Protein AF-A0A7X8ZUC7-F1 (afdb_monomer_lite)

Structure (mmCIF, N/CA/C/O backbone):
data_AF-A0A7X8ZUC7-F1
#
_entry.id   AF-A0A7X8ZUC7-F1
#
loop_
_atom_site.group_PDB
_atom_site.id
_atom_site.type_symbol
_atom_site.label_atom_id
_atom_site.label_alt_id
_atom_site.label_comp_id
_atom_site.label_asym_id
_atom_site.label_entity_id
_atom_site.label_seq_id
_atom_site.pdbx_PDB_ins_code
_atom_site.Cartn_x
_atom_site.Cartn_y
_atom_site.Cartn_z
_atom_site.occupancy
_atom_site.B_iso_or_equiv
_atom_site.auth_seq_id
_atom_site.auth_comp_id
_atom_site.auth_asym_id
_atom_site.auth_atom_id
_atom_site.pdbx_PDB_model_num
ATOM 1 N N . LYS A 1 1 ? 11.371 -8.225 -15.916 1.00 57.78 1 LYS A N 1
ATOM 2 C CA . LYS A 1 1 ? 12.198 -7.091 -16.397 1.00 57.78 1 LYS A CA 1
ATOM 3 C C . LYS A 1 1 ? 12.063 -5.988 -15.368 1.00 57.78 1 LYS A C 1
ATOM 5 O O . LYS A 1 1 ? 10.936 -5.688 -15.009 1.00 57.78 1 LYS A O 1
ATOM 10 N N . GLU A 1 2 ? 13.163 -5.455 -14.854 1.00 75.69 2 GLU A N 1
ATOM 11 C CA .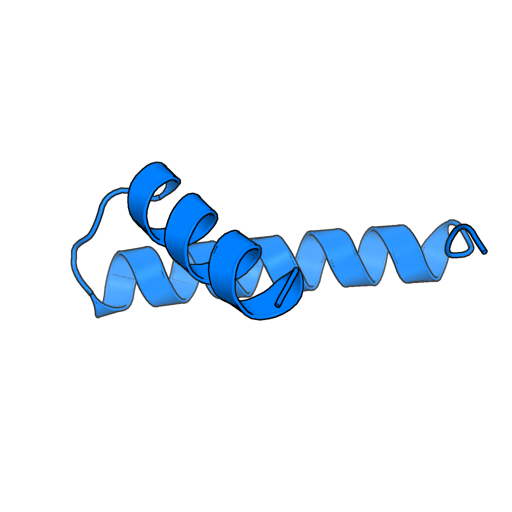 GLU A 1 2 ? 13.094 -4.303 -13.955 1.00 75.69 2 GLU A CA 1
ATOM 12 C C . GLU A 1 2 ? 12.590 -3.069 -14.707 1.00 75.69 2 GLU A C 1
ATOM 14 O O . GLU A 1 2 ? 12.970 -2.850 -15.859 1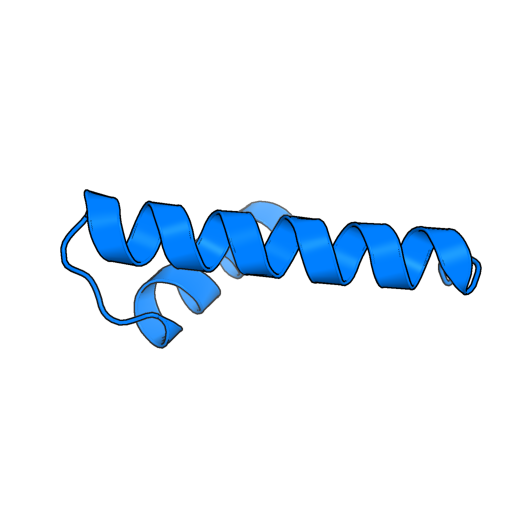.00 75.69 2 GLU A O 1
ATOM 19 N N . LEU A 1 3 ? 11.737 -2.277 -14.053 1.00 80.69 3 LEU A N 1
ATOM 20 C CA . LEU A 1 3 ? 11.277 -1.005 -14.600 1.00 80.69 3 LEU A CA 1
ATOM 21 C C . LEU A 1 3 ? 12.470 -0.038 -14.747 1.00 80.69 3 LEU A C 1
ATOM 23 O O . LEU A 1 3 ? 13.277 0.065 -13.811 1.00 80.69 3 LEU A O 1
ATOM 27 N N . PRO A 1 4 ? 12.569 0.700 -15.870 1.00 92.94 4 PRO A N 1
ATOM 28 C CA . PRO A 1 4 ? 13.427 1.872 -16.002 1.00 92.94 4 PRO A CA 1
ATOM 29 C C . PRO A 1 4 ? 13.249 2.844 -14.829 1.00 92.94 4 PRO A C 1
ATOM 31 O O . PRO A 1 4 ? 12.170 2.949 -14.251 1.00 92.94 4 PRO A O 1
ATOM 34 N N . VAL A 1 5 ? 14.292 3.612 -14.498 1.00 92.25 5 VAL A N 1
ATOM 35 C CA . VAL A 1 5 ? 14.310 4.500 -13.314 1.00 92.25 5 VAL A CA 1
ATOM 36 C C . VAL A 1 5 ? 13.101 5.440 -13.226 1.00 92.25 5 VAL A C 1
ATOM 38 O O . VAL A 1 5 ? 12.582 5.668 -12.136 1.00 92.25 5 VAL A O 1
ATOM 41 N N . GLN A 1 6 ? 12.652 5.993 -14.355 1.00 92.50 6 GLN A N 1
ATOM 42 C CA . GLN A 1 6 ? 11.511 6.912 -14.385 1.00 92.50 6 GLN A CA 1
ATOM 43 C C . GLN A 1 6 ? 10.190 6.182 -14.135 1.00 92.50 6 GLN A C 1
ATOM 45 O O . GLN A 1 6 ? 9.369 6.655 -13.354 1.00 92.50 6 GLN A O 1
ATOM 50 N N . GLU A 1 7 ? 10.019 5.009 -14.740 1.00 93.25 7 GLU A N 1
ATOM 51 C CA . GLU A 1 7 ? 8.832 4.176 -14.559 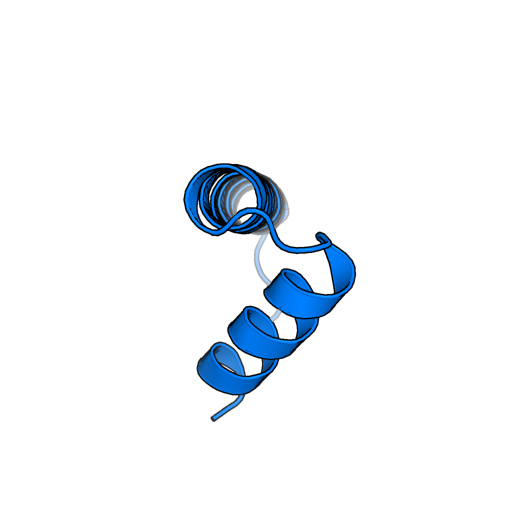1.00 93.25 7 GLU A CA 1
ATOM 52 C C . GLU A 1 7 ? 8.748 3.632 -13.131 1.00 93.25 7 GLU A C 1
ATOM 54 O O . GLU A 1 7 ? 7.672 3.638 -12.543 1.00 93.25 7 GLU A O 1
ATOM 59 N N . ARG A 1 8 ? 9.884 3.258 -12.526 1.00 93.38 8 ARG A N 1
ATOM 60 C CA . ARG A 1 8 ? 9.941 2.851 -11.116 1.00 93.38 8 ARG A CA 1
ATOM 61 C C . ARG A 1 8 ? 9.515 3.986 -10.186 1.00 93.38 8 ARG A C 1
ATOM 63 O O . ARG A 1 8 ? 8.650 3.787 -9.348 1.00 93.38 8 ARG A O 1
ATOM 70 N N . LYS A 1 9 ? 10.053 5.196 -10.378 1.00 95.19 9 LYS A N 1
ATOM 71 C CA . LYS A 1 9 ? 9.649 6.370 -9.581 1.00 95.19 9 LYS A CA 1
ATOM 72 C C . LYS A 1 9 ? 8.161 6.683 -9.715 1.00 95.19 9 LYS A C 1
ATOM 74 O O . LYS A 1 9 ? 7.522 7.038 -8.725 1.00 95.19 9 LYS A O 1
ATOM 79 N N . LEU A 1 10 ? 7.625 6.585 -10.931 1.00 96.06 10 LEU A N 1
ATOM 80 C CA . LEU A 1 10 ? 6.202 6.793 -11.181 1.00 96.06 10 LEU A CA 1
ATOM 81 C C . LEU A 1 10 ? 5.361 5.732 -10.464 1.00 96.06 10 LEU A C 1
ATOM 83 O O . LEU A 1 10 ? 4.402 6.086 -9.783 1.00 96.06 10 LEU A O 1
ATOM 87 N N . TYR A 1 11 ? 5.756 4.463 -10.572 1.00 94.69 11 TYR A N 1
ATOM 88 C CA . TYR A 1 11 ? 5.112 3.347 -9.888 1.00 94.69 11 TYR A CA 1
ATOM 89 C C . TYR A 1 11 ? 5.113 3.538 -8.368 1.00 94.69 11 TYR A C 1
ATOM 91 O O . TYR A 1 11 ? 4.050 3.515 -7.758 1.00 94.69 11 TYR A O 1
ATOM 99 N N . ASP A 1 12 ? 6.271 3.822 -7.767 1.00 95.00 12 ASP A N 1
ATOM 100 C CA . ASP A 1 12 ? 6.400 4.008 -6.317 1.00 95.00 12 ASP A CA 1
ATOM 101 C C . ASP A 1 12 ? 5.543 5.185 -5.822 1.00 95.00 12 ASP A C 1
ATOM 103 O O . ASP A 1 12 ? 4.906 5.115 -4.770 1.00 95.00 12 ASP A O 1
ATOM 107 N N . THR A 1 13 ? 5.480 6.266 -6.606 1.00 97.50 13 THR A N 1
ATOM 108 C CA . THR A 1 13 ? 4.640 7.431 -6.293 1.00 97.50 13 THR A CA 1
ATOM 109 C C . THR A 1 13 ? 3.156 7.076 -6.355 1.00 97.50 13 THR A C 1
ATOM 111 O O . THR A 1 13 ? 2.411 7.415 -5.437 1.00 97.50 13 THR A O 1
ATOM 114 N N . ALA A 1 14 ? 2.724 6.384 -7.411 1.00 97.06 14 ALA A N 1
ATOM 115 C CA . ALA A 1 14 ? 1.336 5.965 -7.577 1.00 97.06 14 ALA A CA 1
ATOM 116 C C . ALA A 1 14 ? 0.908 4.968 -6.490 1.00 97.06 14 ALA A C 1
ATOM 118 O O . ALA A 1 14 ? -0.171 5.111 -5.919 1.00 97.06 14 ALA A O 1
ATOM 119 N N . LEU A 1 15 ? 1.773 4.007 -6.157 1.00 96.06 15 LEU A N 1
ATOM 120 C CA . LEU A 1 15 ? 1.534 3.024 -5.104 1.00 96.06 15 LEU A CA 1
ATOM 121 C C . LEU A 1 15 ? 1.388 3.698 -3.737 1.00 96.06 15 LEU A C 1
ATOM 123 O O . LEU A 1 15 ? 0.455 3.386 -3.000 1.00 96.06 15 LEU A O 1
ATOM 127 N N . ARG A 1 16 ? 2.253 4.672 -3.423 1.00 97.00 16 ARG A N 1
ATOM 128 C CA . ARG A 1 16 ? 2.139 5.448 -2.183 1.00 97.00 16 ARG A CA 1
ATOM 129 C C . ARG A 1 16 ? 0.813 6.199 -2.109 1.00 97.00 16 ARG A C 1
ATOM 131 O O . ARG A 1 16 ? 0.151 6.143 -1.084 1.00 97.00 16 ARG A O 1
ATOM 138 N N . LEU A 1 17 ? 0.414 6.880 -3.186 1.00 97.94 17 LEU A N 1
ATOM 139 C CA . LEU A 1 17 ? -0.863 7.601 -3.222 1.00 97.94 17 LEU A CA 1
ATOM 140 C C . LEU A 1 17 ? -2.050 6.655 -3.019 1.00 97.94 17 LEU A C 1
ATOM 142 O O . LEU A 1 17 ? -2.940 6.963 -2.238 1.00 97.94 17 LEU A O 1
ATOM 146 N N . LEU A 1 18 ? -2.039 5.485 -3.660 1.00 97.00 18 LEU A N 1
ATOM 147 C CA . LEU A 1 18 ? -3.083 4.478 -3.481 1.00 97.00 18 LEU A CA 1
ATOM 148 C C . LEU A 1 18 ? -3.207 4.037 -2.015 1.00 97.00 18 LEU A C 1
ATOM 150 O O . LEU A 1 18 ? -4.308 4.026 -1.470 1.00 97.00 18 LEU A O 1
ATOM 154 N N . ILE A 1 19 ? -2.087 3.689 -1.376 1.00 97.69 19 ILE A N 1
ATOM 155 C CA . ILE A 1 19 ? -2.067 3.259 0.029 1.00 97.69 19 ILE A CA 1
ATOM 156 C C . ILE A 1 19 ? -2.583 4.375 0.942 1.00 97.69 19 ILE A C 1
ATOM 158 O O . ILE A 1 19 ? -3.393 4.115 1.832 1.00 97.69 19 ILE A O 1
ATOM 162 N N . ASP A 1 20 ? -2.142 5.611 0.709 1.00 97.75 20 ASP A N 1
ATOM 163 C CA . ASP A 1 20 ? -2.512 6.776 1.511 1.00 97.75 20 ASP A CA 1
ATOM 164 C C . ASP A 1 20 ? -4.017 7.056 1.433 1.00 97.75 20 ASP A C 1
ATOM 166 O O . ASP A 1 20 ? -4.683 7.138 2.465 1.00 97.75 20 ASP A O 1
ATOM 170 N N . GLU A 1 21 ? -4.564 7.139 0.220 1.00 98.12 21 GLU A N 1
ATOM 171 C CA . GLU A 1 21 ? -5.983 7.427 -0.009 1.00 98.12 21 GLU A CA 1
ATOM 172 C C . GLU A 1 21 ? -6.883 6.305 0.521 1.00 98.12 21 GLU A C 1
ATOM 174 O O . GLU A 1 21 ? -7.926 6.568 1.124 1.00 98.12 21 GLU A O 1
ATOM 179 N N . CYS A 1 22 ? -6.472 5.043 0.363 1.00 97.12 22 CYS A N 1
ATOM 180 C CA . CYS A 1 22 ? -7.199 3.906 0.921 1.00 97.12 22 CYS A CA 1
ATOM 181 C C . CYS A 1 22 ? -7.142 3.874 2.453 1.00 97.12 22 CYS A C 1
ATOM 183 O O . CYS A 1 22 ? -8.155 3.580 3.082 1.00 97.12 22 CYS A O 1
ATOM 185 N N . SER A 1 23 ? -5.996 4.192 3.061 1.00 98.06 23 SER A N 1
ATOM 186 C CA . SER A 1 23 ? -5.852 4.266 4.521 1.00 98.06 23 SER A CA 1
ATOM 187 C C . SER A 1 23 ? -6.767 5.334 5.115 1.00 98.06 23 SER A C 1
ATOM 189 O O . SER A 1 23 ? -7.472 5.054 6.084 1.00 98.06 23 SER A O 1
ATOM 191 N N . ILE A 1 24 ? -6.827 6.515 4.489 1.00 97.75 24 ILE A N 1
ATOM 192 C CA . ILE A 1 24 ? -7.717 7.606 4.903 1.00 97.75 24 ILE A CA 1
ATOM 193 C C . ILE A 1 24 ? -9.184 7.212 4.703 1.00 97.75 24 ILE A C 1
ATOM 195 O O . ILE A 1 24 ? -9.982 7.334 5.627 1.00 97.75 24 ILE A O 1
ATOM 199 N N . SER A 1 25 ? -9.541 6.706 3.521 1.00 97.88 25 SER A N 1
ATOM 200 C CA . SER A 1 25 ? -10.937 6.404 3.169 1.00 97.88 25 SER A CA 1
ATOM 201 C C . SER A 1 25 ? -11.534 5.249 3.974 1.00 97.88 25 SER A C 1
ATOM 203 O O . SER A 1 25 ? -12.746 5.201 4.169 1.00 97.88 25 SER A O 1
ATOM 205 N N . LEU A 1 26 ? -10.703 4.293 4.395 1.00 96.56 26 LEU A N 1
ATOM 206 C CA . LEU A 1 26 ? -11.136 3.091 5.110 1.00 96.56 26 LEU A CA 1
ATOM 207 C C . LEU A 1 26 ? -10.848 3.148 6.614 1.00 96.56 26 LEU A C 1
ATOM 209 O O . LEU A 1 26 ? -11.148 2.175 7.301 1.00 96.56 26 LEU A O 1
ATOM 213 N N . GLU A 1 27 ? -10.256 4.240 7.108 1.00 97.31 27 GLU A N 1
ATOM 214 C CA . GLU A 1 27 ? -9.834 4.412 8.508 1.00 97.31 27 GLU A CA 1
A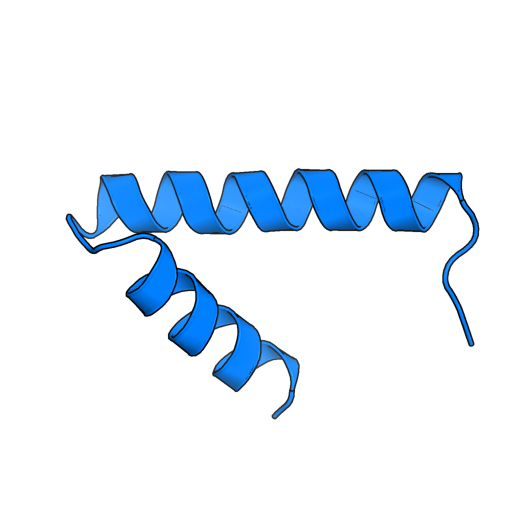TOM 215 C C . GLU A 1 27 ? -8.981 3.235 9.022 1.00 97.31 27 GLU A C 1
ATOM 217 O O . GLU A 1 27 ? -9.101 2.778 10.159 1.00 97.31 27 GLU A O 1
ATOM 222 N N . LYS A 1 28 ? -8.113 2.716 8.148 1.00 96.50 28 LYS A N 1
ATOM 223 C CA . LYS A 1 28 ? -7.254 1.555 8.409 1.00 96.50 28 LYS A CA 1
ATOM 224 C C . LYS A 1 28 ? -5.793 1.949 8.478 1.00 96.50 28 LYS A C 1
ATOM 226 O O . LYS A 1 28 ? -5.358 2.905 7.832 1.00 96.50 28 LYS A O 1
ATOM 231 N N . ASP A 1 29 ? -5.021 1.167 9.227 1.00 97.19 29 ASP A N 1
ATOM 232 C CA . ASP A 1 29 ? -3.576 1.354 9.293 1.00 97.19 29 ASP A CA 1
ATOM 233 C C . ASP A 1 29 ? -2.939 1.131 7.915 1.00 97.19 29 ASP A C 1
ATOM 235 O O . ASP A 1 29 ? -3.325 0.230 7.164 1.00 97.19 29 ASP A O 1
ATOM 239 N N . ARG A 1 30 ? -1.929 1.942 7.583 1.00 95.25 30 ARG A N 1
ATOM 240 C CA . ARG A 1 30 ? -1.233 1.850 6.293 1.00 95.25 30 ARG A CA 1
ATOM 241 C C . ARG A 1 30 ? -0.641 0.466 6.048 1.00 95.25 30 ARG A C 1
ATOM 243 O O . ARG A 1 30 ? -0.710 -0.003 4.920 1.00 95.25 30 ARG A O 1
ATOM 250 N N . LYS A 1 31 ? -0.127 -0.213 7.081 1.00 95.69 31 LYS A N 1
ATOM 251 C CA . LYS A 1 31 ? 0.429 -1.570 6.944 1.00 95.69 31 LYS A CA 1
ATOM 252 C C . LYS A 1 31 ? -0.645 -2.591 6.586 1.00 95.69 31 LYS A C 1
ATOM 254 O O . LYS A 1 31 ? -0.381 -3.527 5.837 1.00 95.69 31 LYS A O 1
ATOM 259 N N . GLU A 1 32 ? -1.856 -2.415 7.116 1.00 97.06 32 GLU A N 1
ATOM 260 C CA . GLU A 1 32 ? -2.996 -3.267 6.770 1.00 97.06 32 GLU A CA 1
ATOM 261 C C . GLU A 1 32 ? -3.376 -3.077 5.296 1.00 97.06 32 GLU A C 1
ATOM 263 O O . GLU A 1 32 ? -3.530 -4.056 4.565 1.00 97.06 32 GLU A O 1
ATOM 268 N N . ILE A 1 33 ? -3.460 -1.824 4.838 1.00 97.69 33 ILE A N 1
ATOM 269 C CA . ILE A 1 33 ? -3.745 -1.497 3.436 1.00 97.69 33 ILE A CA 1
ATOM 270 C C . ILE A 1 33 ? -2.638 -1.991 2.502 1.00 97.69 33 ILE A C 1
ATOM 272 O O . ILE A 1 33 ? -2.951 -2.584 1.474 1.00 97.69 33 ILE A O 1
ATOM 276 N N . GLU A 1 34 ? -1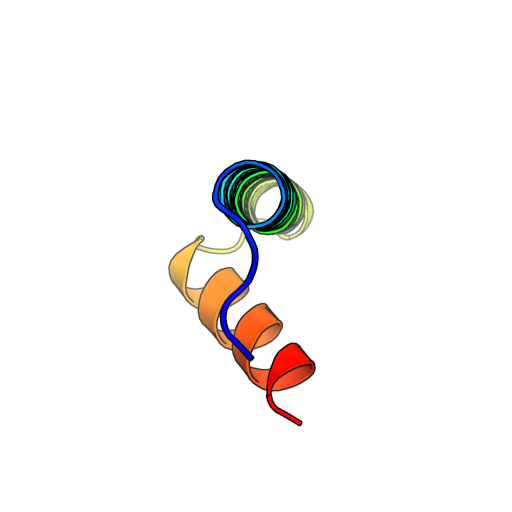.365 -1.813 2.860 1.00 95.94 34 GLU A N 1
ATOM 277 C CA . GLU A 1 34 ? -0.221 -2.350 2.115 1.00 95.94 34 GLU A CA 1
ATOM 278 C C . GLU A 1 34 ? -0.364 -3.856 1.902 1.00 95.94 34 GLU A C 1
ATOM 280 O O . GLU A 1 34 ? -0.309 -4.323 0.767 1.00 95.94 34 GLU A O 1
ATOM 285 N N . MET A 1 35 ? -0.624 -4.615 2.968 1.00 96.00 35 MET A N 1
ATOM 286 C CA . MET A 1 35 ? -0.789 -6.066 2.886 1.00 96.00 35 MET A CA 1
ATOM 287 C C . MET A 1 35 ? -1.948 -6.468 1.958 1.00 96.00 35 MET A C 1
ATOM 289 O O . MET A 1 35 ? -1.816 -7.414 1.182 1.00 96.00 35 MET A O 1
ATOM 293 N N . ILE A 1 36 ? -3.067 -5.736 1.996 1.00 95.38 36 ILE A N 1
ATOM 294 C CA . ILE A 1 36 ? -4.214 -5.975 1.106 1.00 95.38 36 ILE A CA 1
ATOM 295 C C . ILE A 1 36 ? -3.853 -5.665 -0.352 1.00 95.38 36 ILE A C 1
ATOM 297 O O . ILE A 1 36 ? -4.154 -6.464 -1.240 1.00 95.38 36 ILE A O 1
ATOM 301 N N . VAL A 1 37 ? -3.224 -4.515 -0.607 1.00 94.81 37 VAL A N 1
ATOM 302 C CA . VAL A 1 37 ? -2.840 -4.072 -1.953 1.00 94.81 37 VAL A CA 1
ATOM 303 C C . VAL A 1 37 ? -1.829 -5.041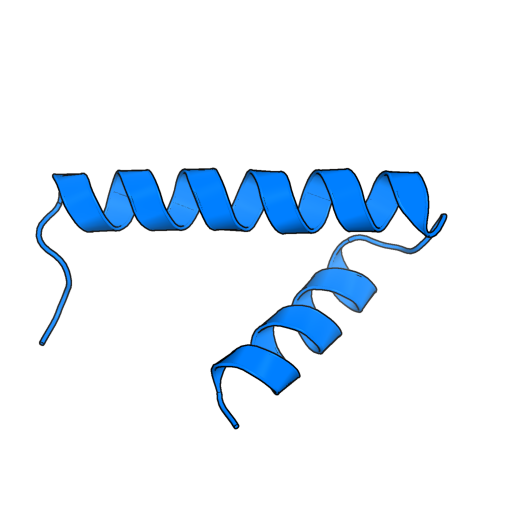 -2.561 1.00 94.81 37 VAL A C 1
ATOM 305 O O . VAL A 1 37 ? -2.062 -5.534 -3.663 1.00 94.81 37 VAL A O 1
ATOM 308 N N . PHE A 1 38 ? -0.761 -5.389 -1.839 1.00 94.06 38 PHE A N 1
ATOM 309 C CA . PHE A 1 38 ? 0.233 -6.351 -2.319 1.00 94.06 38 PHE A CA 1
ATOM 310 C C . PHE A 1 38 ? -0.373 -7.737 -2.541 1.00 94.06 38 PHE A C 1
ATOM 312 O O . PHE A 1 38 ? -0.151 -8.324 -3.595 1.00 94.06 38 PHE A O 1
ATOM 319 N N . GLY A 1 39 ? -1.238 -8.214 -1.639 1.00 94.19 39 GLY A N 1
ATOM 320 C CA . GLY A 1 39 ? -1.939 -9.486 -1.832 1.00 94.19 39 GLY A CA 1
ATOM 321 C C . GLY A 1 39 ? -2.791 -9.527 -3.106 1.00 94.19 39 GLY A C 1
ATOM 322 O O . GLY A 1 39 ? -2.912 -10.578 -3.728 1.00 94.19 39 GLY A O 1
ATOM 323 N N . ARG A 1 40 ? -3.358 -8.391 -3.535 1.00 92.00 40 ARG A N 1
ATOM 324 C CA . ARG A 1 40 ? -4.122 -8.284 -4.790 1.00 92.00 40 ARG A CA 1
ATOM 325 C C . ARG A 1 40 ? -3.247 -8.139 -6.033 1.00 92.00 40 ARG A C 1
ATOM 327 O O . ARG A 1 40 ? -3.672 -8.589 -7.091 1.00 92.00 40 ARG A O 1
ATOM 334 N N . LEU A 1 41 ? -2.085 -7.495 -5.924 1.00 89.50 41 LEU A N 1
ATOM 335 C CA . LEU A 1 41 ? -1.164 -7.273 -7.046 1.00 89.50 41 LEU A CA 1
ATOM 336 C C . LEU A 1 41 ? -0.272 -8.487 -7.345 1.00 89.50 41 LEU A C 1
ATOM 338 O O . LEU A 1 41 ? 0.159 -8.644 -8.483 1.00 89.50 41 LEU A O 1
ATOM 342 N N . GLU A 1 42 ? 0.008 -9.324 -6.344 1.00 80.75 42 GLU A N 1
ATOM 343 C CA . GLU A 1 42 ? 0.811 -10.551 -6.481 1.00 80.75 42 GLU A CA 1
ATOM 344 C C . GLU A 1 42 ? -0.029 -11.814 -6.775 1.00 80.75 42 GLU A C 1
ATOM 346 O O . GLU A 1 42 ? 0.531 -12.908 -6.857 1.00 80.75 42 GLU A O 1
ATOM 351 N N . SER A 1 43 ? -1.355 -11.669 -6.925 1.00 54.19 43 SER A N 1
ATOM 352 C CA . SER A 1 43 ? -2.292 -12.753 -7.285 1.00 54.19 43 SER A CA 1
ATOM 353 C C . SER A 1 43 ? -2.339 -13.053 -8.783 1.00 54.19 43 SER A C 1
ATOM 355 O O . SER A 1 43 ? -2.222 -12.104 -9.591 1.00 54.19 43 SER A O 1
#

pLDDT: mean 92.71, std 9.38, range [54.19, 98.12]

Secondary structure (DSSP, 8-state):
-PPPHHHHHHHHHHHHHHHHHHHHHHT--HHHHHHHHHHHH--

Radius of gyration: 11.62 Å; chains: 1; bounding box: 25×20×26 Å

Sequence (43 aa):
KELPVQERKLYDTALRLLIDECSISLEKDRKEIEMIVFGRLES

Foldseek 3Di:
DDDDPVVVVVVVVVVVVQLVVCCVVVVHDSVVSVVVVVVVVVD